Protein AF-A0A1M3JYH0-F1 (afdb_monomer_lite)

Structure (mmCIF, N/CA/C/O backbone):
data_AF-A0A1M3JYH0-F1
#
_entry.id   AF-A0A1M3JYH0-F1
#
loop_
_atom_site.group_PDB
_atom_site.id
_atom_site.type_symbol
_atom_site.label_atom_id
_atom_site.label_alt_id
_atom_site.label_comp_id
_atom_site.label_asym_id
_atom_site.label_entity_id
_atom_site.label_seq_id
_atom_site.pdbx_PDB_ins_code
_atom_site.Cartn_x
_atom_site.Cartn_y
_atom_site.Cartn_z
_atom_site.occupancy
_atom_site.B_iso_or_equiv
_atom_site.auth_seq_id
_atom_site.auth_comp_id
_atom_site.auth_asym_id
_atom_site.auth_atom_id
_atom_site.pdbx_PDB_model_num
ATOM 1 N N . MET A 1 1 ? -15.739 53.905 21.108 1.00 55.16 1 MET A N 1
ATOM 2 C CA . MET A 1 1 ? -14.573 53.423 21.887 1.00 55.16 1 MET A CA 1
ATOM 3 C C . MET A 1 1 ? -14.860 52.008 22.400 1.00 55.16 1 MET A C 1
ATOM 5 O O . MET A 1 1 ? -15.493 51.861 23.438 1.00 55.16 1 ME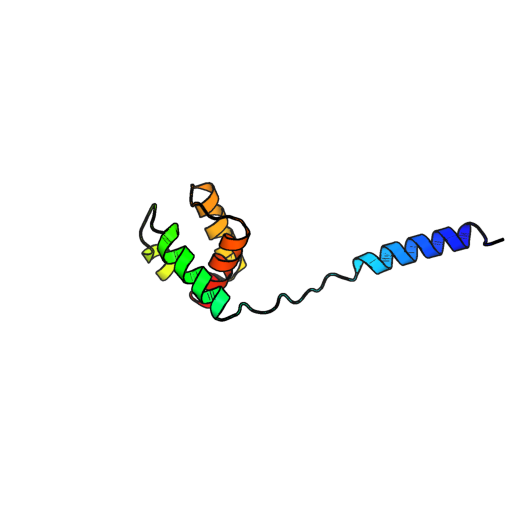T A O 1
ATOM 9 N N . MET A 1 2 ? -14.476 50.957 21.667 1.00 55.00 2 MET A N 1
ATOM 10 C CA . MET A 1 2 ? -14.590 49.575 22.168 1.00 55.00 2 MET A CA 1
ATOM 11 C C . MET A 1 2 ? -13.490 49.331 23.210 1.00 55.00 2 MET A C 1
ATOM 13 O O . MET A 1 2 ? -12.323 49.639 22.960 1.00 55.00 2 MET A O 1
ATOM 17 N N . LYS A 1 3 ? -13.853 48.837 24.402 1.00 58.69 3 LYS A N 1
ATOM 18 C CA . LYS A 1 3 ? -12.894 48.564 25.484 1.00 58.69 3 LYS A CA 1
ATOM 19 C C . LYS A 1 3 ? -11.917 47.482 25.011 1.00 58.69 3 LYS A C 1
ATOM 21 O O . LYS A 1 3 ? -12.332 46.453 24.490 1.00 58.69 3 LYS A O 1
ATOM 26 N N . LYS A 1 4 ? -10.612 47.714 25.192 1.00 57.94 4 LYS A N 1
ATOM 27 C CA . LYS A 1 4 ? -9.525 46.830 24.719 1.00 57.94 4 LYS A CA 1
ATOM 28 C C . LYS A 1 4 ? -9.683 45.376 25.205 1.00 57.94 4 LYS A C 1
ATOM 30 O O . LYS A 1 4 ? -9.298 44.446 24.507 1.00 57.94 4 LYS A O 1
ATOM 35 N N . THR A 1 5 ? -10.328 45.185 26.356 1.00 60.69 5 THR A N 1
ATOM 36 C CA . THR A 1 5 ? -10.686 43.879 26.928 1.00 60.69 5 THR A CA 1
ATOM 37 C C . THR A 1 5 ? -11.764 43.139 26.131 1.00 60.69 5 THR A C 1
ATOM 39 O O . THR A 1 5 ? -11.705 41.921 26.013 1.00 60.69 5 THR A O 1
ATOM 42 N N . THR A 1 6 ? -12.715 43.857 25.530 1.00 64.88 6 THR A N 1
ATOM 43 C CA . THR A 1 6 ? -13.771 43.291 24.679 1.00 64.88 6 THR A CA 1
ATOM 44 C C . THR A 1 6 ? -13.206 42.803 23.343 1.00 64.88 6 THR A C 1
ATOM 46 O O . THR A 1 6 ? -13.621 41.764 22.851 1.00 64.88 6 THR A O 1
ATOM 49 N N . ILE A 1 7 ? -12.209 43.501 22.787 1.00 66.12 7 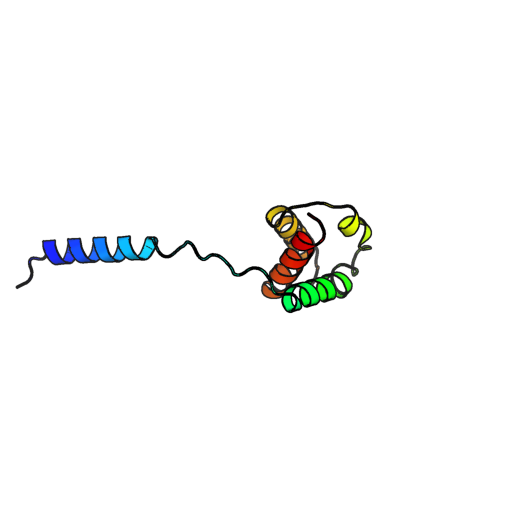ILE A N 1
ATOM 50 C CA . ILE A 1 7 ? -11.521 43.083 21.552 1.00 66.12 7 ILE A CA 1
ATOM 51 C C . ILE A 1 7 ? -10.696 41.811 21.799 1.00 66.12 7 ILE A C 1
ATOM 53 O O . ILE A 1 7 ? -10.766 40.877 21.006 1.00 66.12 7 ILE A O 1
ATOM 57 N N . ALA A 1 8 ? -9.973 41.736 22.922 1.00 67.56 8 ALA A N 1
ATOM 58 C CA . ALA A 1 8 ? -9.186 40.554 23.277 1.00 67.56 8 ALA A CA 1
ATOM 59 C C . ALA A 1 8 ? -10.059 39.301 23.487 1.00 67.56 8 ALA A C 1
ATOM 61 O O . ALA A 1 8 ? -9.721 38.229 22.994 1.00 67.56 8 ALA A O 1
ATOM 62 N N . LEU A 1 9 ? -11.212 39.442 24.153 1.00 67.44 9 LEU A N 1
ATOM 63 C CA . LEU A 1 9 ? -12.162 38.343 24.362 1.00 67.44 9 LEU A CA 1
ATOM 64 C C . LEU A 1 9 ? -12.778 37.836 23.052 1.00 67.44 9 LEU A C 1
ATOM 66 O O . LEU A 1 9 ? -12.892 36.628 22.872 1.00 67.44 9 LEU A O 1
ATOM 70 N N . ILE A 1 10 ? -13.118 38.735 22.124 1.00 67.56 10 ILE A N 1
ATOM 71 C CA . ILE A 1 10 ? -13.666 38.365 20.809 1.00 67.56 10 ILE A CA 1
ATOM 72 C C . ILE A 1 10 ? -12.616 37.631 19.966 1.00 67.56 10 ILE A C 1
ATOM 74 O O . ILE A 1 10 ? -12.940 36.623 19.346 1.00 67.56 10 ILE A O 1
ATOM 78 N N . LEU A 1 11 ? -11.357 38.081 19.980 1.00 67.50 11 LEU A N 1
ATOM 79 C CA . LEU A 1 11 ? -10.278 37.419 19.239 1.00 67.50 11 LEU A CA 1
ATOM 80 C C . LEU A 1 11 ? -9.996 36.009 19.775 1.00 67.50 11 LEU A C 1
ATOM 82 O O . LEU A 1 11 ? -9.851 35.079 18.988 1.00 67.50 11 LEU A O 1
ATOM 86 N N . VAL A 1 12 ? -9.999 35.819 21.098 1.00 67.69 12 VAL A N 1
ATOM 87 C CA . VAL A 1 12 ? -9.826 34.491 21.710 1.00 67.69 12 VAL A CA 1
ATOM 88 C C . VAL A 1 12 ? -11.003 33.567 21.381 1.00 67.69 12 VAL A C 1
ATOM 90 O O . VAL A 1 12 ? -10.785 32.415 21.017 1.00 67.69 12 VAL A O 1
ATOM 93 N N . PHE A 1 13 ? -12.243 34.067 21.427 1.00 63.81 13 PHE A N 1
ATOM 94 C CA . PHE A 1 13 ? -13.427 33.278 21.062 1.00 63.81 13 PHE A CA 1
ATOM 95 C C . PHE A 1 13 ? -13.460 32.912 19.570 1.00 63.81 13 PHE A C 1
ATOM 97 O O . PHE A 1 13 ? -13.865 31.807 19.213 1.00 63.81 13 PHE A O 1
ATOM 104 N N . MET A 1 14 ? -13.005 33.812 18.694 1.00 66.25 14 MET A N 1
ATOM 105 C CA . MET A 1 14 ? -12.951 33.591 17.247 1.00 66.25 14 MET A CA 1
ATOM 106 C C . MET A 1 14 ? -11.878 32.562 16.868 1.00 66.25 14 MET A C 1
ATOM 108 O O . MET A 1 14 ? -12.128 31.700 16.029 1.00 66.25 14 MET A O 1
ATOM 112 N N . VAL A 1 15 ? -10.720 32.589 17.539 1.00 62.59 15 VAL A N 1
ATOM 113 C CA . VAL A 1 15 ? -9.669 31.572 17.376 1.00 62.59 15 VAL A CA 1
ATOM 114 C C . VAL A 1 15 ? -10.132 30.220 17.924 1.00 62.59 15 VAL A C 1
ATOM 116 O O . VAL A 1 15 ? -9.928 29.207 17.266 1.00 62.59 15 VAL A O 1
ATOM 119 N N . LEU A 1 16 ? -10.826 30.194 19.069 1.00 59.03 16 LEU A N 1
ATOM 120 C CA . LEU A 1 16 ? -11.354 28.960 19.665 1.00 59.03 16 LEU A CA 1
ATOM 121 C C . LEU A 1 16 ? -12.457 28.315 18.806 1.00 59.03 16 LEU A C 1
ATOM 123 O O . LEU A 1 16 ? -12.529 27.093 18.704 1.00 59.03 16 LEU A O 1
ATOM 127 N N . SER A 1 17 ? -13.276 29.132 18.139 1.00 59.00 17 SER A N 1
ATOM 128 C CA . SER A 1 17 ? -14.330 28.665 17.227 1.00 59.00 17 SER A CA 1
ATOM 129 C C . SER A 1 17 ? -13.774 28.076 15.923 1.00 59.00 17 SER A C 1
ATOM 131 O O . SER A 1 17 ? -14.432 27.244 15.305 1.00 59.00 17 SER A O 1
ATOM 133 N N . LEU A 1 18 ? -12.555 28.454 15.519 1.00 57.47 18 LEU A N 1
ATOM 134 C CA . LEU A 1 18 ? -11.894 27.930 14.318 1.00 57.47 18 LEU A CA 1
ATOM 135 C C . LEU A 1 18 ? -11.390 26.484 14.490 1.00 57.47 18 LEU A C 1
ATOM 137 O O . LEU A 1 18 ? -11.174 25.793 13.500 1.00 57.47 18 LEU A O 1
ATOM 141 N N . VAL A 1 19 ? -11.219 26.012 15.731 1.00 58.53 19 VAL A N 1
ATOM 142 C CA . VAL A 1 19 ? -10.640 24.687 16.040 1.00 58.53 19 VAL A CA 1
ATOM 143 C C . VAL A 1 19 ? -11.674 23.551 15.948 1.00 58.53 19 VAL A C 1
ATOM 145 O O . VAL A 1 19 ? -11.302 22.389 15.837 1.00 58.53 19 VAL A O 1
ATOM 148 N N . MET A 1 20 ? -12.978 23.856 15.947 1.00 57.44 20 MET A N 1
ATOM 149 C CA . MET A 1 20 ? -14.053 22.844 15.950 1.00 57.44 20 MET A CA 1
ATOM 150 C C . MET A 1 20 ? -14.520 22.393 14.552 1.00 57.44 20 MET A C 1
ATOM 152 O O . MET A 1 20 ? -15.413 21.554 14.441 1.00 57.44 20 MET A O 1
ATOM 156 N N . VAL A 1 21 ? -13.918 22.901 13.472 1.00 60.22 21 VAL A N 1
ATOM 157 C CA . VAL A 1 21 ? -14.227 22.492 12.088 1.00 60.22 21 VAL A CA 1
ATOM 158 C C . VAL A 1 21 ? -13.272 21.373 11.671 1.00 60.22 21 VAL A C 1
ATOM 160 O O . VAL A 1 21 ? -12.338 21.582 10.905 1.00 60.22 21 VAL A O 1
ATOM 163 N N . GLY A 1 22 ? -13.453 20.181 12.237 1.00 54.41 22 GLY A N 1
ATOM 164 C CA . GLY A 1 22 ? -12.498 19.085 12.045 1.00 54.41 22 GLY A CA 1
ATOM 165 C C . GLY A 1 22 ? -13.077 17.685 12.195 1.00 54.41 22 GLY A C 1
ATOM 166 O O . GLY A 1 22 ? -12.360 16.784 12.601 1.00 54.41 22 GLY A O 1
ATOM 167 N N . CYS A 1 23 ? -14.360 17.482 11.896 1.00 51.03 23 CYS A N 1
ATOM 168 C CA . CYS A 1 23 ? -14.910 16.141 11.688 1.00 51.03 23 CYS A CA 1
ATOM 169 C C . CYS A 1 23 ? -15.418 16.058 10.247 1.00 51.03 23 CYS A C 1
ATOM 171 O O . CYS A 1 23 ? -16.616 16.070 9.974 1.00 51.03 23 CYS A O 1
ATOM 173 N N . GLY A 1 24 ? -14.481 16.099 9.300 1.00 56.44 24 GLY A N 1
ATOM 174 C CA . GLY A 1 24 ? -14.782 15.779 7.913 1.00 56.44 24 GLY A CA 1
ATOM 175 C C . GLY A 1 24 ? -15.004 14.277 7.822 1.00 56.44 24 GLY A C 1
ATOM 176 O O . GLY A 1 24 ? -14.053 13.512 7.938 1.00 56.44 24 GLY A O 1
ATOM 177 N N . SER A 1 25 ? -16.254 13.848 7.652 1.00 61.19 25 SER A N 1
ATOM 178 C CA . SER A 1 25 ? -16.525 12.500 7.155 1.00 61.19 25 SER A CA 1
ATOM 179 C C . SER A 1 25 ? -16.010 12.466 5.720 1.00 61.19 25 SER A C 1
ATOM 181 O O . SER A 1 25 ? -16.627 13.069 4.842 1.00 61.19 25 SER A O 1
ATOM 183 N N . GLU A 1 26 ? -14.846 11.855 5.488 1.00 69.62 26 GLU A N 1
ATOM 184 C CA . GLU A 1 26 ? -14.403 11.596 4.120 1.00 69.62 26 GLU A CA 1
ATOM 185 C C . GLU A 1 26 ? -15.489 10.754 3.433 1.00 69.62 26 GLU A C 1
ATOM 187 O O . GLU A 1 26 ? -15.922 9.741 3.998 1.00 69.62 26 GLU A O 1
ATOM 192 N N . PRO A 1 27 ? -15.992 11.181 2.261 1.00 78.69 27 PRO A N 1
ATOM 193 C CA . PRO A 1 27 ? -16.936 10.371 1.515 1.00 78.69 27 PRO A CA 1
ATOM 194 C C . PRO A 1 27 ? -16.294 9.018 1.209 1.00 78.69 27 PRO A C 1
ATOM 196 O O . PRO A 1 27 ? -15.108 8.939 0.893 1.00 78.69 27 PRO A O 1
ATOM 199 N N . ALA A 1 28 ? -17.085 7.951 1.325 1.00 85.62 28 ALA A N 1
ATOM 200 C CA . ALA A 1 28 ? -16.622 6.617 0.974 1.00 85.62 28 ALA A CA 1
ATOM 201 C C . ALA A 1 28 ? -16.107 6.602 -0.481 1.00 85.62 28 ALA A C 1
ATOM 203 O O . ALA A 1 28 ? -16.681 7.296 -1.330 1.00 85.62 28 ALA A O 1
ATOM 204 N N . PRO A 1 29 ? -15.055 5.820 -0.781 1.00 89.62 29 PRO A N 1
ATOM 205 C CA . PRO A 1 29 ? -14.506 5.740 -2.127 1.00 89.62 29 PRO A CA 1
ATOM 206 C C . PRO A 1 29 ? -15.576 5.288 -3.124 1.00 89.62 29 PRO A C 1
ATOM 208 O O . PRO A 1 29 ? -16.358 4.371 -2.855 1.00 89.62 29 PRO A O 1
ATOM 211 N N . SER A 1 30 ? -15.618 5.937 -4.289 1.00 94.62 30 SER A N 1
ATOM 212 C CA . SER A 1 30 ? -16.527 5.541 -5.364 1.00 94.62 30 SER A CA 1
ATOM 213 C C . SER A 1 30 ? -16.048 4.252 -6.042 1.00 94.62 30 SER A C 1
ATOM 215 O O . SER A 1 30 ? -14.880 3.876 -5.958 1.00 94.62 30 SER A O 1
ATOM 217 N N . ALA A 1 31 ? -16.923 3.590 -6.801 1.00 95.56 31 ALA A N 1
ATOM 218 C CA . ALA A 1 31 ? -16.522 2.428 -7.599 1.00 95.56 31 ALA A CA 1
ATOM 219 C C . ALA A 1 31 ? -15.390 2.756 -8.595 1.00 95.56 31 ALA A C 1
ATOM 221 O O . ALA A 1 31 ? -14.519 1.924 -8.836 1.00 95.56 31 ALA A O 1
ATOM 222 N N . ALA A 1 32 ? -15.374 3.977 -9.141 1.00 96.31 32 ALA A N 1
ATOM 223 C CA . ALA A 1 32 ? -14.306 4.435 -10.026 1.00 96.31 32 ALA A CA 1
ATOM 224 C C . ALA A 1 32 ? -12.972 4.602 -9.280 1.00 96.31 32 ALA A C 1
ATOM 226 O O . ALA A 1 32 ? -11.922 4.257 -9.820 1.00 96.31 32 ALA A O 1
ATOM 227 N N . ASP A 1 33 ? -13.011 5.077 -8.031 1.00 94.75 33 ASP A N 1
ATOM 228 C CA . ASP A 1 33 ? -11.823 5.175 -7.178 1.00 94.75 33 ASP A CA 1
ATOM 229 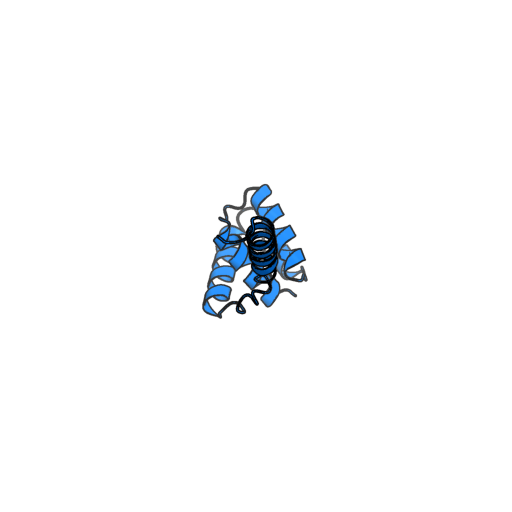C C . ASP A 1 33 ? -11.233 3.795 -6.881 1.00 94.75 33 ASP A C 1
ATOM 231 O O . ASP A 1 33 ? -10.026 3.598 -7.024 1.00 94.75 33 ASP A O 1
ATOM 235 N N . LEU A 1 34 ? -12.087 2.824 -6.536 1.00 97.50 34 LEU A N 1
ATOM 236 C CA . LEU A 1 34 ? -11.659 1.448 -6.272 1.00 97.50 34 LEU A CA 1
ATOM 237 C C . LEU A 1 34 ? -11.079 0.786 -7.526 1.00 97.50 34 LEU A C 1
ATOM 239 O O . LEU A 1 34 ? -10.032 0.149 -7.442 1.00 97.50 34 LEU A O 1
ATOM 243 N N . ALA A 1 35 ? -11.698 0.991 -8.694 1.00 98.00 35 ALA A N 1
ATOM 244 C CA . ALA A 1 35 ? -11.169 0.496 -9.964 1.00 98.00 35 ALA A CA 1
ATOM 245 C C . ALA A 1 35 ? -9.785 1.089 -10.272 1.00 98.00 35 ALA A C 1
ATOM 247 O O . ALA A 1 35 ? -8.887 0.374 -10.719 1.00 98.00 35 ALA A O 1
ATOM 248 N N . LYS A 1 36 ? -9.573 2.381 -9.980 1.00 98.25 36 LYS A N 1
ATOM 249 C CA . LYS A 1 36 ? -8.253 2.996 -10.148 1.00 98.25 36 LYS A CA 1
ATOM 250 C C . LYS A 1 36 ? -7.227 2.436 -9.163 1.00 98.25 36 LYS A C 1
ATOM 252 O O . LYS A 1 36 ? -6.080 2.212 -9.546 1.00 98.25 36 LYS A O 1
ATOM 257 N N . GLY A 1 37 ? -7.627 2.197 -7.914 1.00 98.38 37 GLY A N 1
ATOM 258 C CA . GLY A 1 37 ? -6.788 1.538 -6.913 1.00 98.38 37 GLY A CA 1
ATOM 259 C C . GLY A 1 37 ? -6.364 0.132 -7.343 1.00 98.38 37 GLY A C 1
ATOM 260 O O . GLY A 1 37 ? -5.184 -0.200 -7.240 1.00 98.38 37 GLY A O 1
ATOM 261 N N . GLN A 1 38 ? -7.286 -0.651 -7.909 1.00 98.50 38 GLN A N 1
ATOM 262 C CA . GLN A 1 38 ? -6.997 -1.974 -8.466 1.00 98.50 38 GLN A CA 1
ATOM 263 C C . GLN A 1 38 ? -5.963 -1.905 -9.599 1.00 98.50 38 GLN A C 1
ATOM 265 O O . GLN A 1 38 ? -4.946 -2.593 -9.539 1.00 98.50 38 GLN A O 1
ATOM 270 N N . GLU A 1 39 ? -6.174 -1.033 -10.591 1.00 98.56 39 GLU A N 1
ATOM 271 C CA . GLU A 1 39 ? -5.247 -0.846 -11.720 1.00 98.56 39 GLU A CA 1
ATOM 272 C C . GLU A 1 39 ? -3.829 -0.496 -11.233 1.00 98.56 39 GLU A C 1
ATOM 274 O O . GLU A 1 39 ? -2.824 -0.993 -11.751 1.00 98.56 39 GLU A O 1
ATOM 279 N N . LEU A 1 40 ? -3.728 0.354 -10.207 1.00 98.50 40 LEU A N 1
ATOM 280 C CA . LEU A 1 40 ? -2.450 0.724 -9.602 1.00 98.50 40 LEU A CA 1
ATOM 281 C C . LEU A 1 40 ? -1.785 -0.462 -8.895 1.00 98.50 40 LEU A C 1
ATOM 283 O O . LEU A 1 40 ? -0.581 -0.645 -9.054 1.00 98.50 40 LEU A O 1
ATOM 287 N N . VAL A 1 41 ? -2.535 -1.286 -8.158 1.00 98.31 41 VAL A N 1
ATOM 288 C CA . VAL A 1 41 ? -1.985 -2.499 -7.528 1.00 98.31 41 VAL A CA 1
ATOM 289 C C . VAL A 1 41 ? -1.454 -3.466 -8.585 1.00 98.31 41 VAL A C 1
ATOM 291 O O . VAL A 1 41 ? -0.309 -3.909 -8.493 1.00 98.31 41 VAL A O 1
ATOM 294 N N . GLU A 1 42 ? -2.244 -3.739 -9.622 1.00 97.69 42 GLU A N 1
ATOM 295 C CA . GLU A 1 42 ? -1.887 -4.677 -10.691 1.00 97.69 42 GLU A CA 1
ATOM 296 C C . GLU A 1 42 ? -0.688 -4.205 -11.524 1.00 97.69 42 GLU A C 1
ATOM 298 O O . GLU A 1 42 ? 0.084 -5.027 -12.011 1.00 97.69 42 GLU A O 1
ATOM 303 N N . SER A 1 43 ? -0.493 -2.891 -11.666 1.00 97.25 43 SER A N 1
ATOM 304 C CA . SER A 1 43 ? 0.592 -2.329 -12.482 1.00 97.25 43 SER A CA 1
ATOM 3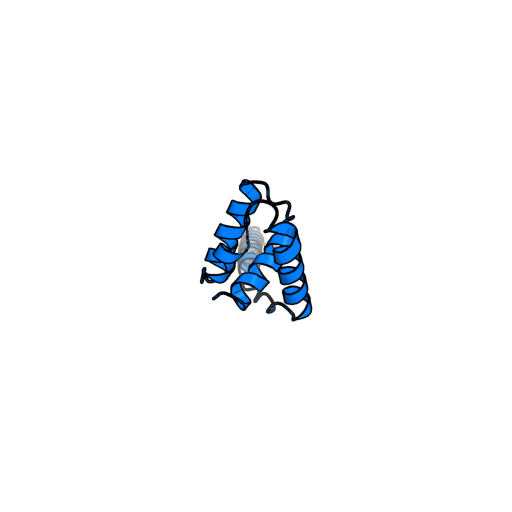05 C C . SER A 1 43 ? 1.847 -1.940 -11.698 1.00 97.25 43 SER A C 1
ATOM 307 O O . SER A 1 43 ? 2.947 -1.986 -12.252 1.00 97.25 43 SER A O 1
ATOM 309 N N . ARG A 1 44 ? 1.720 -1.526 -10.430 1.00 97.38 44 ARG A N 1
ATOM 310 C CA . ARG A 1 44 ? 2.832 -0.961 -9.640 1.00 97.38 44 ARG A CA 1
ATOM 311 C C . ARG A 1 44 ? 3.356 -1.905 -8.570 1.00 97.38 44 ARG A C 1
ATOM 313 O O . ARG A 1 44 ? 4.554 -1.891 -8.314 1.00 97.38 44 ARG A O 1
ATOM 320 N N . CYS A 1 45 ? 2.507 -2.731 -7.962 1.00 97.00 45 CYS A N 1
ATOM 321 C CA . CYS A 1 45 ? 2.921 -3.588 -6.845 1.00 97.00 45 CYS A CA 1
ATOM 322 C C . CYS A 1 45 ? 3.597 -4.895 -7.291 1.00 97.00 45 CYS A C 1
ATOM 324 O O . CYS A 1 45 ? 4.119 -5.622 -6.452 1.00 97.00 45 CYS A O 1
ATOM 326 N N . ILE A 1 46 ? 3.635 -5.169 -8.600 1.00 95.88 46 ILE A N 1
ATOM 327 C CA . ILE A 1 46 ? 4.265 -6.364 -9.182 1.00 95.88 46 ILE A CA 1
ATOM 328 C C . ILE A 1 46 ? 5.730 -6.169 -9.594 1.00 95.88 46 ILE A C 1
ATOM 330 O O . ILE A 1 46 ? 6.364 -7.097 -10.089 1.00 95.88 46 ILE A O 1
ATOM 334 N N . SER A 1 47 ? 6.290 -4.965 -9.428 1.00 92.81 47 SER A N 1
ATOM 335 C CA . SER A 1 47 ? 7.643 -4.659 -9.913 1.00 92.81 47 SER A CA 1
ATOM 336 C C . SER A 1 47 ? 8.753 -5.379 -9.144 1.00 92.81 47 SER A C 1
ATOM 338 O O . SER A 1 47 ? 9.870 -5.480 -9.644 1.00 92.81 47 SER A O 1
ATOM 340 N N . CYS A 1 48 ? 8.471 -5.837 -7.921 1.00 95.94 48 CYS A N 1
ATOM 341 C CA . CYS A 1 48 ? 9.467 -6.431 -7.025 1.00 95.94 48 CYS A CA 1
ATOM 342 C C . CYS A 1 48 ? 9.113 -7.856 -6.566 1.00 95.94 48 CYS A C 1
ATOM 344 O O . CYS A 1 48 ? 10.018 -8.636 -6.283 1.00 95.94 48 CYS A O 1
ATOM 346 N N . HIS A 1 49 ? 7.828 -8.207 -6.487 1.00 96.19 49 HIS A N 1
ATOM 347 C CA . HIS A 1 49 ? 7.330 -9.531 -6.095 1.00 96.19 49 HIS A CA 1
ATOM 348 C C . HIS A 1 49 ? 5.901 -9.739 -6.623 1.00 96.19 49 HIS A C 1
ATOM 350 O O . HIS A 1 49 ? 5.280 -8.795 -7.105 1.00 96.19 49 HIS A O 1
ATOM 356 N N . SER A 1 50 ? 5.362 -10.959 -6.533 1.00 95.88 50 SER A N 1
ATOM 357 C CA . SER A 1 50 ? 3.964 -11.239 -6.893 1.00 95.88 50 SER A CA 1
ATOM 358 C C . SER A 1 50 ? 2.971 -10.598 -5.908 1.00 95.88 50 SER A C 1
ATOM 360 O O . SER A 1 50 ? 3.345 -10.109 -4.836 1.00 95.88 50 SER A O 1
ATOM 362 N N . LEU A 1 51 ? 1.683 -10.617 -6.269 1.00 97.25 51 LEU A N 1
ATOM 363 C CA . LEU A 1 51 ? 0.588 -10.148 -5.411 1.00 97.25 51 LEU A CA 1
ATOM 364 C C . LEU A 1 51 ? 0.095 -11.203 -4.411 1.00 97.25 51 LEU A C 1
ATOM 366 O O . LEU A 1 51 ? -0.843 -10.924 -3.672 1.00 97.25 51 LEU A O 1
ATOM 370 N N . ASP A 1 52 ? 0.722 -12.379 -4.339 1.00 97.44 52 ASP A N 1
ATOM 371 C CA . ASP A 1 52 ? 0.285 -13.458 -3.439 1.00 97.44 52 ASP A CA 1
ATOM 372 C C . ASP A 1 52 ? 0.274 -12.982 -1.976 1.00 97.44 52 ASP A C 1
ATOM 374 O O . ASP A 1 52 ? -0.695 -13.177 -1.250 1.00 97.44 52 ASP A O 1
ATOM 378 N N . LEU A 1 53 ? 1.292 -12.203 -1.586 1.00 95.31 53 LEU A N 1
ATOM 379 C CA . LEU A 1 53 ? 1.375 -11.582 -0.260 1.00 95.31 53 LEU A CA 1
ATOM 380 C C . LEU A 1 53 ? 0.219 -10.614 0.032 1.00 95.31 53 LEU A C 1
ATOM 382 O O . LEU A 1 53 ? -0.175 -10.457 1.185 1.00 95.31 53 LEU A O 1
ATOM 386 N N . VAL A 1 54 ? -0.308 -9.941 -0.994 1.00 96.88 54 VAL A N 1
ATOM 387 C CA . VAL A 1 54 ? -1.471 -9.053 -0.860 1.00 96.88 54 VAL A CA 1
ATOM 388 C C . VAL A 1 54 ? -2.742 -9.887 -0.718 1.00 96.88 54 VAL A C 1
ATOM 390 O O . VAL A 1 54 ? -3.562 -9.602 0.151 1.00 96.88 54 VAL A O 1
ATOM 393 N N . ALA A 1 55 ? -2.880 -10.941 -1.526 1.00 96.12 55 ALA A N 1
ATOM 394 C CA . ALA A 1 55 ? -4.035 -11.832 -1.512 1.00 96.12 55 ALA A CA 1
ATOM 395 C C . ALA A 1 55 ? -4.197 -12.595 -0.186 1.00 96.12 55 ALA A C 1
ATOM 397 O O . ALA A 1 55 ? -5.333 -12.847 0.230 1.00 96.12 55 ALA A O 1
ATOM 398 N N . ASP A 1 56 ? -3.092 -12.902 0.494 1.00 97.06 56 ASP A N 1
ATOM 399 C CA . ASP A 1 56 ? -3.077 -13.606 1.782 1.00 97.06 56 ASP A CA 1
ATOM 400 C C . ASP A 1 56 ? -3.257 -12.675 2.994 1.00 97.06 56 ASP A C 1
ATOM 402 O O . ASP A 1 56 ? -3.649 -13.114 4.077 1.00 97.06 56 ASP A O 1
ATOM 406 N N . ALA A 1 57 ? -2.992 -11.378 2.837 1.00 97.00 57 ALA A N 1
ATOM 407 C CA . ALA A 1 57 ? -3.061 -10.413 3.926 1.00 97.00 57 ALA A CA 1
ATOM 408 C C . ALA A 1 57 ? -4.489 -9.895 4.162 1.00 97.00 57 ALA A C 1
ATOM 410 O O . ALA A 1 57 ? -5.262 -9.684 3.229 1.00 97.00 57 ALA A O 1
ATOM 411 N N . ARG A 1 58 ? -4.846 -9.659 5.427 1.00 97.94 58 ARG A N 1
ATOM 412 C CA . ARG A 1 58 ? -6.114 -9.028 5.825 1.00 97.94 58 ARG A CA 1
ATOM 413 C C . ARG A 1 58 ? -5.839 -7.921 6.821 1.00 97.94 58 ARG A C 1
ATOM 415 O O . ARG A 1 58 ? -5.381 -8.192 7.932 1.00 97.94 58 ARG A O 1
ATOM 422 N N . TYR A 1 59 ? -6.084 -6.682 6.407 1.00 97.62 59 TYR A N 1
ATOM 423 C CA . TYR A 1 59 ? -5.856 -5.497 7.226 1.00 97.62 59 TYR A CA 1
ATOM 424 C C . TYR A 1 59 ? -6.984 -4.479 7.044 1.00 97.62 59 TYR A C 1
ATOM 426 O O . TYR A 1 59 ? -7.572 -4.346 5.975 1.00 97.62 59 TYR A O 1
ATOM 434 N N . GLY A 1 60 ? -7.235 -3.682 8.084 1.00 97.12 60 GLY A N 1
ATOM 435 C CA . GLY A 1 60 ? -8.008 -2.448 7.940 1.00 97.12 60 GLY A CA 1
ATOM 436 C C . GLY A 1 60 ? -7.198 -1.335 7.259 1.00 97.12 60 GLY A C 1
ATOM 437 O O . GLY A 1 60 ? -5.988 -1.470 7.054 1.00 97.12 60 GLY A O 1
ATOM 438 N N . LYS A 1 61 ? -7.852 -0.196 6.981 1.00 96.56 61 LYS A N 1
ATOM 439 C CA . LYS A 1 61 ? -7.266 0.972 6.286 1.00 96.56 61 LYS A CA 1
ATOM 440 C C . LYS A 1 61 ? -5.873 1.347 6.811 1.00 96.56 61 LYS A C 1
ATOM 442 O O . LYS A 1 61 ? -4.923 1.345 6.042 1.00 96.56 61 LYS A O 1
ATOM 447 N N . THR A 1 62 ? -5.712 1.538 8.122 1.00 97.50 62 THR A N 1
ATOM 448 C CA . THR A 1 62 ? -4.425 1.922 8.742 1.00 97.50 62 THR A CA 1
ATOM 449 C C . THR A 1 62 ? -3.307 0.885 8.553 1.00 97.50 62 THR A C 1
ATOM 451 O O . THR A 1 62 ? -2.133 1.238 8.404 1.00 97.50 62 THR A O 1
ATOM 454 N N . GLY A 1 63 ? -3.644 -0.408 8.537 1.00 98.38 63 GLY A N 1
ATOM 455 C CA . GLY A 1 63 ? -2.664 -1.467 8.276 1.00 98.38 63 GLY A CA 1
ATOM 456 C C . GLY A 1 63 ? -2.208 -1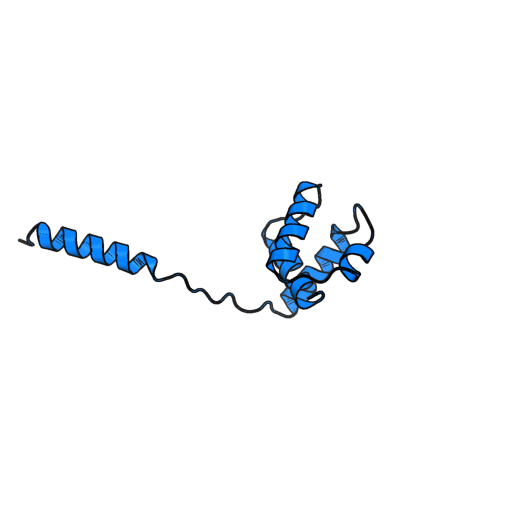.471 6.815 1.00 98.38 63 GLY A C 1
ATOM 457 O O . GLY A 1 63 ? -1.013 -1.607 6.530 1.00 98.38 63 GLY A O 1
ATOM 458 N N . TRP A 1 64 ? -3.141 -1.233 5.892 1.00 98.50 64 TRP A N 1
ATOM 459 C CA . TRP A 1 64 ? -2.826 -1.066 4.476 1.00 98.50 64 TRP A CA 1
ATOM 460 C C . TRP A 1 64 ? -2.040 0.216 4.191 1.00 98.50 64 TRP A C 1
ATOM 462 O O . TRP A 1 64 ? -1.065 0.146 3.449 1.00 98.50 64 TRP A O 1
ATOM 472 N N . GLU A 1 65 ? -2.359 1.342 4.836 1.00 98.50 65 GLU A N 1
ATOM 473 C CA . GLU A 1 65 ? -1.573 2.589 4.761 1.00 98.50 65 GLU A CA 1
ATOM 474 C C . GLU A 1 65 ? -0.113 2.345 5.138 1.00 98.50 65 GLU A C 1
ATOM 476 O O . GLU A 1 65 ? 0.797 2.652 4.367 1.00 98.50 65 GLU A O 1
ATOM 481 N N . THR A 1 66 ? 0.110 1.696 6.283 1.00 98.62 66 THR A N 1
ATOM 482 C CA . THR A 1 66 ? 1.456 1.349 6.757 1.00 98.62 66 THR A CA 1
ATOM 483 C C . THR A 1 66 ? 2.196 0.469 5.746 1.00 98.62 66 THR A C 1
ATOM 485 O O . THR A 1 66 ? 3.382 0.670 5.472 1.00 98.62 66 THR A O 1
ATOM 488 N N . THR A 1 67 ? 1.498 -0.506 5.162 1.00 98.31 67 THR A N 1
ATOM 489 C CA . THR A 1 67 ? 2.075 -1.420 4.172 1.00 98.31 67 THR A CA 1
ATOM 490 C C . THR A 1 67 ? 2.446 -0.696 2.883 1.00 98.31 67 THR A C 1
ATOM 492 O O . THR A 1 67 ? 3.576 -0.843 2.418 1.00 98.31 67 THR A O 1
ATOM 495 N N . VAL A 1 68 ? 1.545 0.120 2.333 1.00 98.38 68 VAL A N 1
ATOM 496 C CA . VAL A 1 68 ? 1.775 0.882 1.098 1.00 98.38 68 VAL A CA 1
ATOM 497 C C . VAL A 1 68 ? 2.914 1.880 1.289 1.00 98.38 68 VAL A C 1
ATOM 499 O O . VAL A 1 68 ? 3.832 1.908 0.473 1.00 98.38 68 VAL A O 1
ATOM 502 N N . MET A 1 69 ? 2.933 2.620 2.402 1.00 98.38 69 MET A N 1
ATOM 503 C CA . MET A 1 69 ? 4.037 3.526 2.736 1.00 98.38 69 MET A CA 1
ATOM 504 C C . MET A 1 69 ? 5.380 2.796 2.797 1.00 98.38 69 MET A C 1
ATOM 506 O O . MET A 1 69 ? 6.380 3.278 2.261 1.00 98.38 69 MET A O 1
ATOM 510 N N . ARG A 1 70 ? 5.409 1.604 3.410 1.00 98.38 70 ARG A N 1
ATOM 511 C CA . ARG A 1 70 ? 6.610 0.764 3.432 1.00 98.38 70 ARG A CA 1
ATOM 512 C C . ARG A 1 70 ? 7.036 0.377 2.015 1.00 98.38 70 ARG A C 1
ATOM 514 O O . ARG A 1 70 ? 8.214 0.510 1.699 1.00 98.38 70 ARG A O 1
ATOM 521 N N . MET A 1 71 ? 6.117 -0.041 1.145 1.00 98.31 71 MET A N 1
ATOM 522 C CA . MET A 1 71 ? 6.452 -0.413 -0.240 1.00 98.31 71 MET A CA 1
ATOM 523 C C . MET A 1 71 ? 6.959 0.778 -1.063 1.00 98.31 71 MET A C 1
ATOM 525 O O . MET A 1 71 ? 7.898 0.631 -1.848 1.00 98.31 71 MET A O 1
ATOM 529 N N . VAL A 1 72 ? 6.404 1.973 -0.848 1.00 98.19 72 VAL A N 1
ATOM 530 C CA . VAL A 1 72 ? 6.900 3.216 -1.461 1.00 98.19 72 VAL A CA 1
ATOM 531 C C . VAL A 1 72 ? 8.312 3.537 -0.974 1.00 98.19 72 VAL A C 1
ATOM 533 O O . VAL A 1 72 ? 9.181 3.834 -1.790 1.00 98.19 72 VAL A O 1
ATOM 536 N N . SER A 1 73 ? 8.587 3.384 0.327 1.00 98.00 73 SER A N 1
ATOM 537 C CA . SER A 1 73 ? 9.938 3.580 0.880 1.00 98.00 73 SER A CA 1
ATOM 538 C C . SER A 1 73 ? 10.978 2.604 0.312 1.00 98.00 73 SER A C 1
ATOM 540 O O . SER A 1 73 ? 12.162 2.925 0.266 1.00 98.00 73 SER A O 1
ATOM 542 N N . LEU A 1 74 ? 10.530 1.435 -0.161 1.00 97.19 74 LEU A N 1
ATOM 543 C CA . LEU A 1 74 ? 11.360 0.419 -0.813 1.00 97.19 74 LEU A CA 1
ATOM 544 C C . LEU A 1 74 ? 11.493 0.619 -2.332 1.00 97.19 74 LEU A C 1
ATOM 546 O O . LEU A 1 74 ? 12.197 -0.153 -2.979 1.00 97.19 74 LEU A O 1
ATOM 550 N N . GLY A 1 75 ? 10.857 1.647 -2.903 1.00 96.25 75 GLY A N 1
ATOM 551 C CA . GLY A 1 75 ? 11.019 2.020 -4.310 1.00 96.25 75 GLY A CA 1
ATOM 552 C C . GLY A 1 75 ? 9.782 1.839 -5.189 1.00 96.25 75 GLY A C 1
ATOM 553 O O . GLY A 1 75 ? 9.877 2.044 -6.398 1.00 96.25 75 GLY A O 1
ATOM 554 N N . THR A 1 76 ? 8.617 1.498 -4.626 1.00 97.06 76 THR A N 1
ATOM 555 C CA . THR A 1 76 ? 7.367 1.498 -5.405 1.00 97.06 76 THR A CA 1
ATOM 556 C C . THR A 1 76 ? 7.024 2.927 -5.824 1.00 97.06 76 THR A C 1
ATOM 558 O O . THR A 1 76 ? 6.839 3.807 -4.983 1.00 97.06 76 THR A O 1
ATOM 561 N N . ALA A 1 77 ? 6.913 3.166 -7.129 1.00 96.06 77 ALA A N 1
ATOM 562 C CA . ALA A 1 77 ? 6.607 4.485 -7.669 1.00 96.06 77 ALA A CA 1
ATOM 563 C C . ALA A 1 77 ? 5.098 4.784 -7.585 1.00 96.06 77 ALA A C 1
ATOM 565 O O . ALA A 1 77 ? 4.353 4.496 -8.521 1.00 96.06 77 ALA A O 1
ATOM 566 N N . LEU A 1 78 ? 4.668 5.363 -6.459 1.00 97.81 78 LEU A N 1
ATOM 567 C CA . LEU A 1 78 ? 3.316 5.889 -6.244 1.00 97.81 78 LEU A CA 1
ATOM 568 C C . LEU A 1 78 ? 3.389 7.296 -5.648 1.00 97.81 78 LEU A C 1
ATOM 570 O O . LEU A 1 78 ? 4.027 7.515 -4.613 1.00 97.81 78 LEU A O 1
ATOM 574 N N . ASN A 1 79 ? 2.687 8.250 -6.255 1.00 97.88 79 ASN A N 1
ATOM 575 C CA . ASN A 1 79 ? 2.481 9.556 -5.635 1.00 97.88 79 ASN A CA 1
ATOM 576 C C . ASN A 1 79 ? 1.446 9.473 -4.493 1.00 97.88 79 ASN A C 1
ATOM 578 O O . ASN A 1 79 ? 0.769 8.463 -4.320 1.00 97.88 79 ASN A O 1
ATOM 582 N N . HIS A 1 80 ? 1.307 10.538 -3.700 1.00 97.25 80 HIS A N 1
ATOM 583 C CA . HIS A 1 80 ? 0.429 10.526 -2.524 1.00 97.25 80 HIS A CA 1
ATOM 584 C C . HIS A 1 80 ? -1.047 10.243 -2.861 1.00 97.25 80 HIS A C 1
ATOM 586 O O . HIS A 1 80 ? -1.705 9.489 -2.153 1.00 97.25 80 HIS A O 1
ATOM 592 N N . ALA A 1 81 ? -1.575 10.805 -3.953 1.00 96.56 81 ALA A N 1
ATOM 593 C CA . ALA A 1 81 ? -2.961 10.564 -4.355 1.00 96.56 81 ALA A CA 1
ATOM 594 C C . ALA A 1 81 ? -3.174 9.107 -4.794 1.00 96.56 81 ALA A C 1
ATOM 596 O O . ALA A 1 81 ? -4.178 8.493 -4.443 1.00 96.56 81 ALA A O 1
ATOM 597 N N . GLU A 1 82 ? -2.208 8.531 -5.510 1.00 98.31 82 GLU A N 1
ATOM 598 C CA . GLU A 1 82 ? -2.233 7.120 -5.902 1.00 98.31 82 GLU A CA 1
ATOM 599 C C . GLU A 1 82 ? -2.155 6.190 -4.687 1.00 98.31 82 GLU A C 1
ATOM 601 O O . GLU A 1 82 ? -2.885 5.204 -4.633 1.00 98.31 82 GLU A O 1
ATOM 606 N N . GLN A 1 83 ? -1.334 6.522 -3.683 1.00 98.50 83 GLN A N 1
ATOM 607 C CA . GLN A 1 83 ? -1.263 5.761 -2.431 1.00 98.50 83 GLN A CA 1
ATOM 608 C C . GLN A 1 83 ? -2.625 5.700 -1.736 1.00 98.50 83 GLN A C 1
ATOM 610 O O . GLN A 1 83 ? -3.038 4.620 -1.323 1.00 98.50 83 GLN A O 1
ATOM 615 N N . VAL A 1 84 ? -3.349 6.823 -1.670 1.00 97.56 84 VAL A N 1
ATOM 616 C CA . VAL A 1 84 ? -4.707 6.860 -1.103 1.00 97.56 84 VAL A CA 1
ATOM 617 C C . VAL A 1 84 ? -5.640 5.904 -1.854 1.00 97.56 84 VAL A C 1
ATOM 619 O O . VAL A 1 84 ? -6.315 5.099 -1.218 1.00 97.56 84 VAL A O 1
ATOM 622 N N . LYS A 1 85 ? -5.625 5.907 -3.194 1.00 98.31 85 LYS A N 1
ATOM 623 C CA . LYS A 1 85 ? -6.468 5.003 -4.003 1.00 98.31 85 LYS A CA 1
ATOM 624 C C . LYS A 1 85 ? -6.114 3.533 -3.834 1.00 98.31 85 LYS A C 1
ATOM 626 O O . LYS A 1 85 ? -7.007 2.694 -3.735 1.00 98.31 85 LYS A O 1
ATOM 631 N N . VAL A 1 86 ? -4.824 3.218 -3.752 1.00 98.50 86 VAL A N 1
ATOM 632 C CA . VAL A 1 86 ? -4.359 1.857 -3.468 1.00 98.50 86 VAL A CA 1
ATOM 633 C C . VAL A 1 86 ? -4.840 1.407 -2.089 1.00 98.50 86 VAL A C 1
ATOM 635 O O . VAL A 1 86 ? -5.409 0.328 -1.968 1.00 98.50 86 VAL A O 1
ATOM 638 N N . VAL A 1 87 ? -4.676 2.236 -1.057 1.00 98.38 87 VAL A N 1
ATOM 639 C CA . VAL A 1 87 ? -5.138 1.931 0.306 1.00 98.38 87 VAL A CA 1
ATOM 640 C C . VAL A 1 87 ? -6.650 1.718 0.355 1.00 98.38 87 VAL A C 1
ATOM 642 O O . VAL A 1 87 ? -7.101 0.755 0.972 1.00 98.38 87 VAL A O 1
ATOM 645 N N . GLU A 1 88 ? -7.428 2.595 -0.285 1.00 97.69 88 GLU A N 1
ATOM 646 C CA . GLU A 1 88 ? -8.890 2.485 -0.362 1.00 97.69 88 GLU A CA 1
ATOM 647 C C . GLU A 1 88 ? -9.309 1.146 -0.976 1.00 97.69 88 GLU A C 1
ATOM 649 O O . GLU A 1 88 ? -10.121 0.4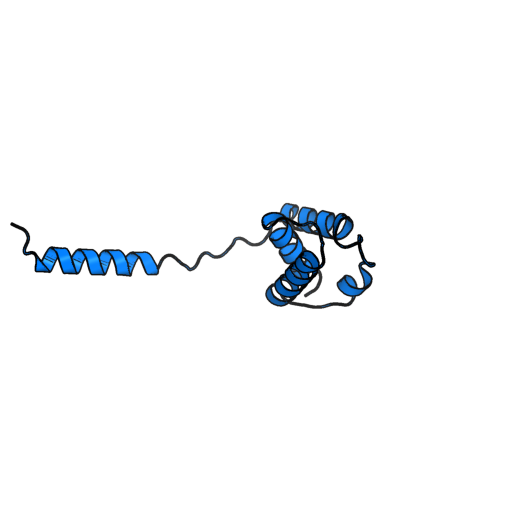26 -0.394 1.00 97.69 88 GLU A O 1
ATOM 654 N N . TYR A 1 89 ? -8.705 0.780 -2.109 1.00 98.44 89 TYR A N 1
ATOM 655 C CA . TYR A 1 89 ? -8.957 -0.499 -2.766 1.00 98.44 89 TYR A CA 1
ATOM 656 C C . TYR A 1 89 ? -8.568 -1.696 -1.893 1.00 98.44 89 TYR A C 1
ATOM 658 O O . TYR A 1 89 ? -9.364 -2.625 -1.728 1.00 98.44 89 TYR A O 1
ATOM 666 N N . LEU A 1 90 ? -7.370 -1.674 -1.306 1.00 98.31 90 LEU A N 1
ATOM 667 C CA . LEU A 1 90 ? -6.873 -2.783 -0.497 1.00 98.31 90 LEU A CA 1
ATOM 668 C C . LEU A 1 90 ? -7.725 -2.995 0.756 1.00 98.31 90 LEU A C 1
ATOM 670 O O . LEU A 1 90 ? -8.091 -4.126 1.057 1.00 98.31 90 LEU A O 1
ATOM 674 N N . ALA A 1 91 ? -8.114 -1.920 1.441 1.00 97.75 91 ALA A N 1
ATOM 675 C CA . ALA A 1 91 ? -8.988 -2.000 2.606 1.00 97.75 91 ALA A CA 1
ATOM 676 C C . ALA A 1 91 ? -10.418 -2.425 2.241 1.00 97.75 91 ALA A C 1
ATOM 678 O O . ALA A 1 91 ? -11.058 -3.138 3.005 1.00 97.75 91 ALA A O 1
ATOM 679 N N . ALA A 1 92 ? -10.932 -2.034 1.074 1.00 96.75 92 ALA A N 1
ATOM 680 C CA . ALA A 1 92 ? -12.244 -2.490 0.620 1.00 96.75 92 ALA A CA 1
ATOM 681 C C . ALA A 1 92 ? -12.247 -3.979 0.228 1.00 96.75 92 ALA A C 1
ATOM 683 O O . ALA A 1 92 ? -13.254 -4.656 0.419 1.00 96.75 92 ALA A O 1
ATOM 684 N N . THR A 1 93 ? -11.126 -4.494 -0.284 1.00 97.38 93 THR A N 1
ATOM 685 C CA . THR A 1 93 ? -11.048 -5.832 -0.902 1.00 97.38 93 THR A CA 1
ATOM 686 C C . THR A 1 93 ? -10.471 -6.900 0.031 1.00 97.38 93 THR A C 1
ATOM 688 O O . THR A 1 93 ? -10.906 -8.049 0.001 1.00 97.38 93 THR A O 1
ATOM 691 N N . TYR A 1 94 ? -9.508 -6.527 0.875 1.00 96.81 94 TYR A N 1
ATOM 692 C CA . TYR A 1 94 ? -8.710 -7.426 1.711 1.00 96.81 94 TYR A CA 1
ATOM 693 C C . TYR A 1 94 ? -8.755 -7.001 3.195 1.00 96.81 94 TYR A C 1
ATOM 695 O O . TYR A 1 94 ? -7.710 -6.767 3.815 1.00 96.81 94 TYR A O 1
ATOM 703 N N . HIS A 1 95 ? -9.960 -6.876 3.761 1.00 86.12 95 HIS A N 1
ATOM 704 C CA . HIS A 1 95 ? -10.198 -6.572 5.183 1.00 86.12 95 HIS A CA 1
ATOM 705 C C . HIS A 1 95 ? -10.558 -7.801 6.014 1.00 86.12 95 HIS A C 1
ATOM 707 O O . HIS A 1 95 ? -11.170 -8.744 5.464 1.00 86.12 95 HIS A O 1
#

Foldseek 3Di:
DPDPVVVVVVVVVVVVVVVPPPPDPDPQDDPVLLVLLVVLCVPFVPPPHDCVVLVPAADALVVLLVVLVVVVVVPGDDDPSSSNSVSSNSNVPRD

pLDDT: mean 86.96, std 16.22, range [51.03, 98.62]

Radius of gyration: 21.33 Å; chains: 1; bounding box: 28×67×39 Å

Secondary structure (DSSP, 8-state):
---HHHHHHHHHHHHHHHTT-----PPPPPHHHHHHHHHHHHHHTTTTS-SHHHHH----HHHHHHHHHHHHHTT----HHHHHHHHHHHHHH--

Sequence (95 aa):
MMKKTTIALILVFMVLSLVMVGCGSEPAPSAADLAKGQELVESRCISCHSLDLVADARYGKTGWETTVMRMVSLGTALNHAEQVKVVEYLAATYH